Protein AF-A0A3N0BQE2-F1 (afdb_monomer_lite)

Organism: NCBI:txid1268550

Foldseek 3Di:
DVVVVVVVVVVVVVVVVVVCVVVPPDPDPDDDQDWDFLDPDPDDDADFDQFPNWTWAQKAKLNDDRATETEDPPDAFAEFLDQVVCVVNVDPDWDWDWDDDPVDPTFIWTWFQQIWIDGPRIITGRTTYTYTPHNPPCVCVVRVHDHTYYHDDDDDDDDD

Sequence (160 aa):
MLTKYKFAMRSMFRKVIFCVCIFLPFNTKIHAQDFQFLDNQKRQSLSFKLIKNLIIIPVYVNGKGPFDFVLDTGVGPMIITEPSIIDSLNFTNMRKIKVSGLGVEPVEAFISQNITAKINRAEMKHIPTAILREDLFNLSGHLGTKFMASSDTAFLAALL

InterPro domains:
  IPR021109 Aspartic peptidase domain superfamily [G3DSA:2.40.70.10] (47-157)

pLDDT: mean 74.53, std 15.92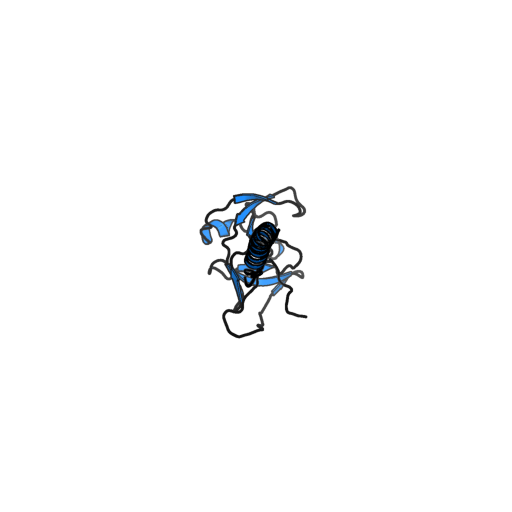, range [23.34, 91.81]

Secondary structure (DSSP, 8-state):
-HHHHHHHHHHHHHHHHHHHHHHS------PPP--EESSS-S------EEETTEEEEEEEETTEEEEEEE--SS-SSEEE--TTHHHHHT--SPEEEEE--SSSSPEEEEEES--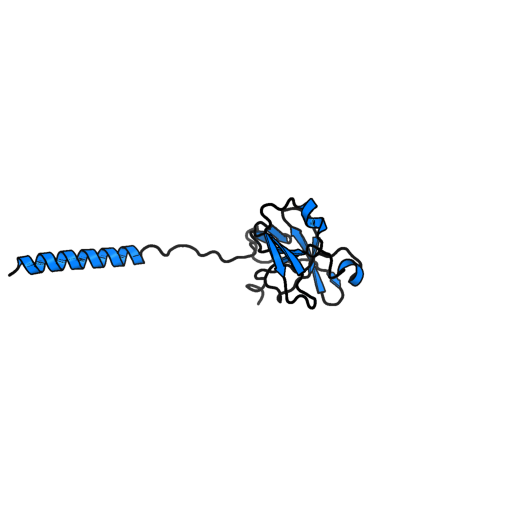-EEETTEEE-S--EEEESS--S-HHHHHTS--B----S---SS--

Radius of gyration: 24.64 Å; chains: 1; bounding box: 38×53×80 Å

Structure (mmCIF, N/CA/C/O backbone):
data_AF-A0A3N0BQE2-F1
#
_entry.id   AF-A0A3N0BQE2-F1
#
loop_
_atom_site.group_PDB
_atom_site.id
_atom_site.type_symbol
_atom_site.label_atom_id
_atom_site.label_alt_id
_atom_site.label_comp_id
_atom_site.label_asym_id
_atom_site.label_entity_id
_atom_site.label_seq_id
_atom_site.pdbx_PDB_ins_code
_atom_site.Cartn_x
_atom_site.Cartn_y
_atom_site.Cartn_z
_atom_site.occupancy
_atom_site.B_iso_or_equiv
_atom_site.auth_seq_id
_atom_site.auth_comp_id
_atom_site.auth_asym_id
_atom_site.auth_atom_id
_atom_site.pdbx_PDB_model_num
ATOM 1 N N . MET A 1 1 ? 15.641 33.870 61.677 1.00 57.75 1 MET A N 1
ATOM 2 C CA . MET A 1 1 ? 15.872 32.522 61.094 1.00 57.75 1 MET A CA 1
ATOM 3 C C . MET A 1 1 ? 14.694 31.971 60.278 1.00 57.75 1 MET A C 1
ATOM 5 O O . MET A 1 1 ? 14.943 31.342 59.260 1.00 57.75 1 MET A O 1
ATOM 9 N N . LEU A 1 2 ? 13.431 32.232 60.643 1.00 57.06 2 LEU A N 1
ATOM 10 C CA . LEU A 1 2 ? 12.240 31.631 60.002 1.00 57.06 2 LEU A CA 1
ATOM 11 C C . LEU A 1 2 ? 11.906 32.135 58.577 1.00 57.06 2 LEU A C 1
ATOM 13 O O . LEU A 1 2 ? 11.267 31.429 57.798 1.00 57.06 2 LEU A O 1
ATOM 17 N N . THR A 1 3 ? 12.342 33.339 58.198 1.00 63.94 3 THR A N 1
ATOM 18 C CA . THR A 1 3 ? 12.041 33.952 56.887 1.00 63.94 3 THR A CA 1
ATOM 19 C C . THR A 1 3 ? 12.786 33.299 55.721 1.00 63.94 3 THR A C 1
ATOM 21 O O . THR A 1 3 ? 12.211 33.140 54.645 1.00 63.94 3 THR A O 1
ATOM 24 N N . LYS A 1 4 ? 14.024 32.833 55.941 1.00 60.97 4 LYS A N 1
ATOM 25 C CA . LYS A 1 4 ? 14.797 32.084 54.932 1.00 60.97 4 LYS A CA 1
ATOM 26 C C . LYS A 1 4 ? 14.127 30.749 54.578 1.00 60.97 4 LYS A C 1
ATOM 28 O O . LYS A 1 4 ? 14.076 30.381 53.408 1.00 60.97 4 LYS A O 1
ATOM 33 N N . TYR A 1 5 ? 13.545 30.072 55.571 1.00 64.19 5 TYR A N 1
ATOM 34 C CA . TYR A 1 5 ? 12.865 28.787 55.382 1.00 64.19 5 TYR A CA 1
ATOM 35 C C . TYR A 1 5 ? 11.562 28.935 54.579 1.00 64.19 5 TYR A C 1
ATOM 37 O O . TYR A 1 5 ? 11.301 28.149 53.673 1.00 64.19 5 TYR A O 1
ATOM 45 N N . LYS A 1 6 ? 10.788 30.007 54.818 1.00 66.69 6 LYS A N 1
ATOM 46 C CA . LYS A 1 6 ? 9.581 30.322 54.026 1.00 66.69 6 LYS A CA 1
ATOM 47 C C . LYS A 1 6 ? 9.891 30.583 52.544 1.00 66.69 6 LYS A C 1
ATOM 49 O O . LYS A 1 6 ? 9.133 30.146 51.680 1.00 66.69 6 LYS A O 1
ATOM 54 N N . PHE A 1 7 ? 11.000 31.261 52.237 1.00 70.38 7 PHE A N 1
ATOM 55 C CA . PHE A 1 7 ? 11.416 31.517 50.852 1.00 70.38 7 PHE A CA 1
ATOM 56 C C . PHE A 1 7 ? 11.882 30.238 50.139 1.00 70.38 7 PHE A C 1
ATOM 58 O O . PHE A 1 7 ? 11.455 29.967 49.014 1.00 70.38 7 PHE A O 1
ATOM 65 N N . ALA A 1 8 ? 12.692 29.414 50.814 1.00 71.50 8 ALA A N 1
ATOM 66 C CA . ALA A 1 8 ? 13.130 28.118 50.296 1.00 71.50 8 ALA A CA 1
ATOM 67 C C . ALA A 1 8 ? 11.940 27.179 50.029 1.00 71.50 8 ALA A C 1
ATOM 69 O O . ALA A 1 8 ? 11.845 26.601 48.947 1.00 71.50 8 ALA A O 1
ATOM 70 N N . MET A 1 9 ? 10.978 27.118 50.956 1.00 72.50 9 MET A N 1
ATOM 71 C CA . MET A 1 9 ? 9.749 26.331 50.805 1.00 72.50 9 MET A CA 1
ATOM 72 C C . MET A 1 9 ? 8.903 26.783 49.609 1.00 72.50 9 MET A C 1
ATOM 74 O O . MET A 1 9 ? 8.434 25.945 48.843 1.00 72.50 9 MET A O 1
ATOM 78 N N . ARG A 1 10 ? 8.757 28.097 49.381 1.00 76.38 10 ARG A N 1
ATOM 79 C CA . ARG A 1 10 ? 8.005 28.635 48.231 1.00 76.38 10 ARG A CA 1
ATOM 80 C C . ARG A 1 10 ? 8.682 28.315 46.893 1.00 76.38 10 ARG A C 1
ATOM 82 O O . ARG A 1 10 ? 7.997 28.003 45.923 1.00 76.38 10 ARG A O 1
ATOM 89 N N . SER A 1 11 ? 10.015 28.355 46.848 1.00 73.38 11 SER A N 1
ATOM 90 C CA . SER A 1 11 ? 10.804 27.949 45.675 1.00 73.38 11 SER A CA 1
ATOM 91 C C . SER A 1 11 ? 10.676 26.448 45.395 1.00 73.38 11 SER A C 1
ATOM 93 O O . SER A 1 11 ? 10.484 26.046 44.247 1.00 73.38 11 SER A O 1
ATOM 95 N N . MET A 1 12 ? 10.694 25.621 46.445 1.00 79.25 12 MET A N 1
ATOM 96 C CA . MET A 1 12 ? 10.521 24.172 46.337 1.00 79.25 12 MET A CA 1
ATOM 97 C C . MET A 1 12 ? 9.125 23.806 45.818 1.00 79.25 12 MET A C 1
ATOM 99 O O . MET A 1 12 ? 9.010 23.044 44.863 1.00 79.25 12 MET A O 1
ATOM 103 N N . PHE A 1 13 ? 8.073 24.428 46.357 1.00 83.81 13 PHE A N 1
ATOM 104 C CA . PHE A 1 13 ? 6.694 24.218 45.901 1.00 83.81 13 PHE A CA 1
ATOM 105 C C . PHE A 1 13 ? 6.507 24.587 44.424 1.00 83.81 13 PHE A C 1
ATOM 107 O O . PHE A 1 13 ? 5.854 23.865 43.676 1.00 83.81 13 PHE A O 1
ATOM 114 N N . ARG A 1 14 ? 7.136 25.681 43.973 1.00 81.38 14 ARG A N 1
ATOM 115 C CA . ARG A 1 14 ? 7.070 26.126 42.572 1.00 81.38 14 ARG A CA 1
ATOM 116 C C . ARG A 1 14 ? 7.732 25.131 41.614 1.00 81.38 14 ARG A C 1
ATOM 118 O O . ARG A 1 14 ? 7.233 24.937 40.511 1.00 81.38 14 ARG A O 1
ATOM 125 N N . LYS A 1 15 ? 8.823 24.482 42.040 1.00 82.88 15 LYS A N 1
ATOM 126 C CA . LYS A 1 15 ? 9.484 23.409 41.277 1.00 82.88 15 LYS A CA 1
ATOM 127 C C . LYS A 1 15 ? 8.634 22.140 41.229 1.00 82.88 15 LYS A C 1
ATOM 129 O O . LYS A 1 15 ? 8.524 21.542 40.168 1.00 82.88 15 LYS A O 1
ATOM 134 N N . VAL A 1 16 ? 7.994 21.767 42.340 1.00 85.94 16 VAL A N 1
ATOM 135 C CA . VAL A 1 16 ? 7.085 20.608 42.388 1.00 85.94 16 VAL A CA 1
ATOM 136 C C . VAL A 1 16 ? 5.884 20.821 41.468 1.00 85.94 16 VAL A C 1
ATOM 138 O O . VAL A 1 16 ? 5.581 19.942 40.671 1.00 85.94 16 VAL A O 1
ATOM 141 N N . ILE A 1 17 ? 5.257 22.003 41.501 1.00 86.38 17 ILE A N 1
ATOM 142 C CA . ILE A 1 17 ? 4.157 22.356 40.588 1.00 86.38 17 ILE A CA 1
ATOM 143 C C . ILE A 1 17 ? 4.618 22.281 39.129 1.00 86.38 17 ILE A C 1
ATOM 145 O O . ILE A 1 17 ? 3.923 21.703 38.302 1.00 86.38 17 ILE A O 1
ATOM 149 N N . PHE A 1 18 ? 5.806 22.803 38.815 1.00 84.50 18 PHE A N 1
ATOM 150 C CA . PHE A 1 18 ? 6.360 22.734 37.463 1.00 84.50 18 PHE A CA 1
ATOM 151 C C . PHE A 1 18 ? 6.592 21.287 36.993 1.00 84.50 18 PHE A C 1
ATOM 153 O O . PHE A 1 18 ? 6.210 20.948 35.876 1.00 84.50 18 PHE A O 1
ATOM 160 N N . CYS A 1 19 ? 7.133 20.413 37.852 1.00 81.94 19 CYS A N 1
ATOM 161 C CA . CYS A 1 19 ? 7.271 18.986 37.551 1.00 81.94 19 CYS A CA 1
ATOM 162 C C . CYS A 1 19 ? 5.905 18.324 37.327 1.00 81.94 19 CYS A C 1
ATOM 164 O O . CYS A 1 19 ? 5.712 17.642 36.327 1.00 81.94 19 CYS A O 1
ATOM 166 N N . VAL A 1 20 ? 4.935 18.562 38.212 1.00 82.25 20 VAL A N 1
ATOM 167 C CA . VAL A 1 20 ? 3.587 17.982 38.106 1.00 82.25 20 VAL A CA 1
ATOM 168 C C . VAL A 1 20 ? 2.880 18.447 36.826 1.00 82.25 20 VAL A C 1
ATOM 170 O O . VAL A 1 20 ? 2.300 17.623 36.129 1.00 82.25 20 VAL A O 1
ATOM 173 N N . CYS A 1 21 ? 2.997 19.723 36.445 1.00 79.88 21 CYS A N 1
ATOM 174 C CA . CYS A 1 21 ? 2.444 20.246 35.192 1.00 79.88 21 CYS A CA 1
ATOM 175 C C . CYS A 1 21 ? 3.105 19.652 33.935 1.00 79.88 21 CYS A C 1
ATOM 177 O O . CYS A 1 21 ? 2.416 19.465 32.937 1.00 79.88 21 CYS A O 1
ATOM 179 N N . ILE A 1 22 ? 4.402 19.328 33.978 1.00 78.12 22 ILE A N 1
ATOM 180 C CA . ILE A 1 22 ? 5.108 18.650 32.875 1.00 78.12 22 ILE A CA 1
ATOM 181 C C . ILE A 1 22 ? 4.678 17.185 32.738 1.00 78.12 22 ILE A C 1
ATOM 183 O O . ILE A 1 22 ? 4.599 16.679 31.623 1.00 78.12 22 ILE A O 1
ATOM 187 N N . PHE A 1 23 ? 4.367 16.510 33.848 1.00 64.06 23 PHE A N 1
ATOM 188 C CA . PHE A 1 23 ? 3.911 15.116 33.839 1.00 64.06 23 PHE A CA 1
ATOM 189 C C . PHE A 1 23 ? 2.394 14.953 33.612 1.00 64.06 23 PHE A C 1
ATOM 191 O O . PHE A 1 23 ? 1.929 13.829 33.434 1.00 64.06 23 PHE A O 1
ATOM 198 N N . LEU A 1 24 ? 1.616 16.044 33.592 1.00 68.06 24 LEU A N 1
ATOM 199 C CA . LEU A 1 24 ? 0.151 16.014 33.478 1.00 68.06 24 LEU A CA 1
ATOM 200 C C . LEU A 1 24 ? -0.465 15.924 32.060 1.00 68.06 24 LEU A C 1
ATOM 202 O O . LEU A 1 24 ? -1.669 15.662 32.011 1.00 68.06 24 LEU A O 1
ATOM 206 N N . PRO A 1 25 ? 0.238 16.047 30.911 1.00 63.53 25 PRO A N 1
ATOM 207 C CA . PRO A 1 25 ? -0.410 15.845 29.617 1.00 63.53 25 PRO A CA 1
ATOM 208 C C . PRO A 1 25 ? 0.167 14.640 28.855 1.00 63.53 25 PRO A C 1
ATOM 210 O O . PRO A 1 25 ? 0.985 14.810 27.960 1.00 63.53 25 PRO A O 1
ATOM 213 N N . PHE A 1 26 ? -0.301 13.420 29.152 1.00 60.56 26 PHE A N 1
ATOM 214 C CA . PHE A 1 26 ? -0.033 12.231 28.314 1.00 60.56 26 PHE A CA 1
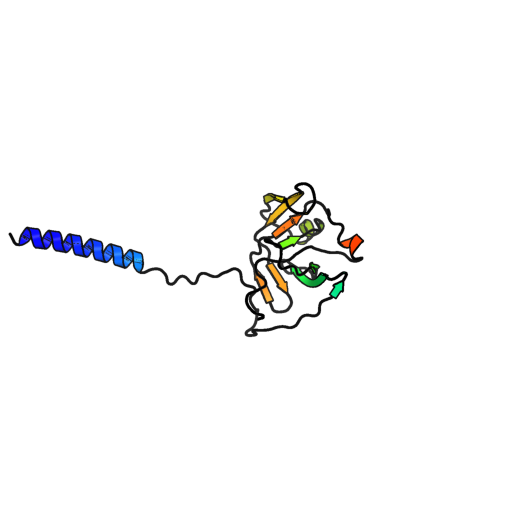ATOM 215 C C . PHE A 1 26 ? -1.254 11.307 28.155 1.00 60.56 26 PHE A C 1
ATOM 217 O O . PHE A 1 26 ? -1.135 10.088 28.155 1.00 60.56 26 PHE A O 1
ATOM 224 N N . ASN A 1 27 ? -2.450 11.878 27.976 1.00 60.94 27 ASN A N 1
ATOM 225 C CA . ASN A 1 27 ? -3.618 11.129 27.484 1.00 60.94 27 ASN A CA 1
ATOM 226 C C . ASN A 1 27 ? -3.827 11.328 25.972 1.00 60.94 27 ASN A C 1
ATOM 228 O O . ASN A 1 27 ? -4.958 11.412 25.494 1.00 60.94 27 ASN A O 1
ATOM 232 N N . THR A 1 28 ? -2.746 11.439 25.197 1.00 63.62 28 THR A N 1
ATOM 233 C CA . THR A 1 28 ? -2.850 11.399 23.737 1.00 63.62 28 THR A CA 1
ATOM 234 C C . THR A 1 28 ? -2.964 9.940 23.307 1.00 63.62 28 THR A C 1
ATOM 236 O O . THR A 1 28 ? -2.059 9.135 23.513 1.00 63.62 28 THR A O 1
ATOM 239 N N . LYS A 1 29 ? -4.108 9.569 22.724 1.00 65.12 29 LYS A N 1
ATOM 240 C CA . LYS A 1 29 ? -4.239 8.280 22.040 1.00 65.12 29 LYS A CA 1
ATOM 241 C C . LYS A 1 29 ? -3.305 8.310 20.832 1.00 65.12 29 LYS A C 1
ATOM 243 O O . LYS A 1 29 ? -3.573 9.012 19.860 1.00 65.12 29 LYS A O 1
ATOM 248 N N . ILE A 1 30 ? -2.182 7.604 20.923 1.00 60.66 30 ILE A N 1
ATOM 249 C CA . ILE A 1 30 ? -1.278 7.398 19.793 1.00 60.66 30 ILE A CA 1
ATOM 250 C C . ILE A 1 30 ? -1.972 6.397 18.869 1.00 60.66 30 ILE A C 1
ATOM 252 O O . ILE A 1 30 ? -2.158 5.238 19.232 1.00 60.66 30 ILE A O 1
ATOM 256 N N . HIS A 1 31 ? -2.413 6.861 17.703 1.00 60.75 31 HIS A N 1
ATOM 257 C CA . HIS A 1 31 ? -2.943 5.993 16.658 1.00 60.75 31 HIS A CA 1
ATOM 258 C C . HIS A 1 31 ? -1.773 5.443 15.835 1.00 60.75 31 HIS A C 1
ATOM 260 O O . HIS A 1 31 ? -1.004 6.217 15.266 1.00 60.75 31 HIS A O 1
ATOM 266 N N . ALA A 1 32 ? -1.628 4.119 15.790 1.00 61.59 32 ALA A N 1
ATOM 267 C CA . ALA A 1 32 ? -0.788 3.457 14.796 1.00 61.59 32 ALA A CA 1
ATOM 268 C C . ALA A 1 32 ? -1.490 3.472 13.425 1.00 61.59 32 ALA A C 1
ATOM 270 O O . ALA A 1 32 ? -2.704 3.682 13.350 1.00 61.59 32 ALA A O 1
ATOM 271 N N . GLN A 1 33 ? -0.731 3.265 12.346 1.00 59.81 33 GLN A N 1
ATOM 272 C CA . GLN A 1 33 ? -1.318 2.961 11.040 1.00 59.81 33 GLN A CA 1
ATOM 273 C C . GLN A 1 33 ? -2.053 1.629 11.165 1.00 59.81 33 GLN A C 1
ATOM 275 O O . GLN A 1 33 ? -1.436 0.621 11.497 1.00 59.81 33 GLN A O 1
ATOM 280 N N . ASP A 1 34 ? -3.367 1.661 10.976 1.00 67.44 34 ASP A N 1
ATOM 281 C CA . ASP A 1 34 ? -4.220 0.493 11.143 1.00 67.44 34 ASP A CA 1
ATOM 282 C C . ASP A 1 34 ? -5.287 0.480 10.049 1.00 67.44 34 ASP A C 1
ATOM 284 O O . ASP A 1 34 ? -5.827 1.526 9.664 1.00 67.44 34 ASP A O 1
ATOM 288 N N . PHE A 1 35 ? -5.578 -0.714 9.547 1.00 73.25 35 PHE A N 1
ATOM 289 C CA . PHE A 1 35 ? -6.664 -0.943 8.610 1.00 73.25 35 PHE A CA 1
ATOM 290 C C . PHE A 1 35 ? -7.962 -1.010 9.407 1.00 73.25 35 PHE A C 1
ATOM 292 O O . PHE A 1 35 ? -8.215 -1.949 10.160 1.00 73.25 35 PHE A O 1
ATOM 299 N N . GLN A 1 36 ? -8.811 -0.005 9.240 1.00 83.12 36 GLN A N 1
ATOM 300 C CA . GLN A 1 36 ? -10.035 0.104 10.018 1.00 83.12 36 GLN A CA 1
ATOM 301 C C . GLN A 1 36 ? -11.206 -0.487 9.247 1.00 83.12 36 GLN A C 1
ATOM 303 O O . GLN A 1 36 ? -11.400 -0.207 8.061 1.00 83.12 36 GLN A O 1
ATOM 308 N N . PHE A 1 37 ? -12.022 -1.285 9.935 1.00 88.69 37 PHE A N 1
ATOM 309 C CA . PHE A 1 37 ? -13.345 -1.627 9.436 1.00 88.69 37 PHE A CA 1
ATOM 310 C C . PHE A 1 37 ? -14.219 -0.370 9.438 1.00 88.69 37 PHE A C 1
ATOM 312 O O . PHE A 1 37 ? -14.265 0.376 10.413 1.00 88.6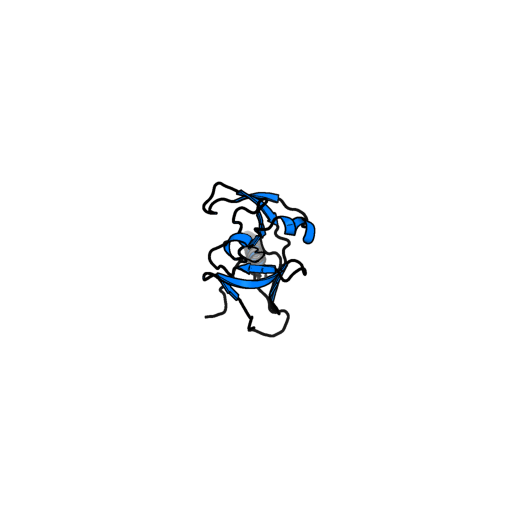9 37 PHE A O 1
ATOM 319 N N . LEU A 1 38 ? -14.900 -0.129 8.320 1.00 83.88 38 LEU A N 1
ATOM 320 C CA . LEU A 1 38 ? -15.817 0.999 8.137 1.00 83.88 38 LEU A CA 1
ATOM 321 C C . LEU A 1 38 ? -17.137 0.808 8.905 1.00 83.88 38 LEU A C 1
ATOM 323 O O . LEU A 1 38 ? -17.954 1.724 8.979 1.00 83.88 38 LEU A O 1
ATOM 327 N N . ASP A 1 39 ? -17.357 -0.387 9.445 1.00 84.94 39 ASP A N 1
ATOM 328 C CA . ASP A 1 39 ? -18.502 -0.787 10.248 1.00 84.94 39 ASP A CA 1
ATOM 329 C C . ASP A 1 39 ? -18.044 -1.369 11.601 1.00 84.94 39 ASP A C 1
ATOM 331 O O . ASP A 1 39 ? -16.857 -1.508 11.881 1.00 84.94 39 ASP A O 1
ATOM 335 N N . ASN A 1 40 ? -18.995 -1.738 12.465 1.00 84.62 40 ASN A N 1
ATOM 336 C CA . ASN A 1 40 ? -18.695 -2.358 13.764 1.00 84.62 40 ASN A CA 1
ATOM 337 C C . ASN A 1 40 ? -18.232 -3.827 13.652 1.00 84.62 40 ASN A C 1
ATOM 339 O O . ASN A 1 40 ? -18.229 -4.552 14.652 1.00 84.62 40 ASN A O 1
ATOM 343 N N . GLN A 1 41 ? -17.884 -4.301 12.452 1.00 83.81 41 GLN A N 1
ATOM 344 C CA . GLN A 1 41 ? -17.374 -5.653 12.280 1.00 83.81 41 GLN A CA 1
ATOM 345 C C . GLN A 1 41 ? -15.913 -5.731 12.704 1.00 83.81 41 GLN A C 1
ATOM 347 O O . GLN A 1 41 ? -15.148 -4.777 12.624 1.00 83.81 41 GLN A O 1
ATOM 352 N N . LYS A 1 42 ? -15.519 -6.920 13.156 1.00 84.38 42 LYS A N 1
ATOM 353 C CA . LYS A 1 42 ? -14.129 -7.224 13.528 1.00 84.38 42 LYS A CA 1
ATOM 354 C C . LYS A 1 42 ? -13.447 -8.166 12.543 1.00 84.38 42 LYS A C 1
ATOM 356 O O . LYS A 1 42 ? -12.281 -8.497 12.722 1.00 84.38 42 LYS A O 1
ATOM 361 N N . ARG A 1 43 ? -14.197 -8.687 11.566 1.00 86.75 43 ARG A N 1
ATOM 362 C CA . ARG A 1 43 ? -13.749 -9.710 10.616 1.00 86.75 43 ARG A CA 1
ATOM 363 C C . ARG A 1 43 ? -14.443 -9.529 9.270 1.00 86.75 43 ARG A C 1
ATOM 365 O O . ARG A 1 43 ? -15.606 -9.125 9.193 1.00 86.75 43 ARG A O 1
ATOM 372 N N . GLN A 1 44 ? -13.740 -9.893 8.206 1.00 88.69 44 GLN A N 1
ATOM 373 C CA . GLN A 1 44 ? -14.306 -10.028 6.870 1.00 88.69 44 GLN A CA 1
ATOM 374 C C . GLN A 1 44 ? -13.660 -11.199 6.134 1.00 88.69 44 GLN A C 1
ATOM 376 O O . GLN A 1 44 ? -12.553 -11.614 6.466 1.00 88.69 44 GLN A O 1
ATOM 381 N N . SER A 1 45 ? -14.354 -11.696 5.116 1.00 90.62 45 SER A N 1
ATOM 382 C CA . SER A 1 45 ? -13.827 -12.672 4.166 1.00 90.62 45 SER A CA 1
ATOM 383 C C . SER A 1 45 ? -13.735 -12.019 2.793 1.00 90.62 45 SER A C 1
ATOM 385 O O . SER A 1 45 ? -14.568 -11.179 2.442 1.00 90.62 45 SER A O 1
ATOM 387 N N . LEU A 1 46 ? -12.716 -12.398 2.027 1.00 88.69 46 LEU A N 1
ATOM 388 C CA . LEU A 1 46 ? -12.448 -11.869 0.698 1.00 88.69 46 LEU A CA 1
ATOM 389 C C . LEU A 1 46 ? -12.075 -13.017 -0.238 1.00 88.69 46 LEU A C 1
ATOM 391 O O . LEU A 1 46 ? -11.270 -13.876 0.115 1.00 88.69 46 LEU A O 1
ATOM 395 N N . SER A 1 47 ? -12.651 -13.009 -1.436 1.00 91.81 47 SER A N 1
ATOM 396 C CA . SER A 1 47 ? -12.216 -13.881 -2.523 1.00 91.81 47 SER A CA 1
ATOM 397 C C . SER A 1 47 ? -10.895 -13.377 -3.097 1.00 91.81 47 SER A C 1
ATOM 399 O O . SER A 1 47 ? -10.763 -12.193 -3.405 1.00 91.81 47 SER A O 1
ATOM 401 N N . PHE A 1 48 ? -9.942 -14.284 -3.278 1.00 90.75 48 PHE A N 1
ATOM 402 C CA . PHE A 1 48 ? -8.636 -13.996 -3.862 1.00 90.75 48 PHE A CA 1
ATOM 403 C C . PHE A 1 48 ? -8.351 -14.952 -5.020 1.00 90.75 48 PHE A C 1
ATOM 405 O O . PHE A 1 48 ? -8.928 -16.040 -5.100 1.00 90.75 48 PHE A O 1
ATOM 412 N N . LYS A 1 49 ? -7.449 -14.551 -5.915 1.00 89.06 49 LYS A N 1
ATOM 413 C CA . LYS A 1 49 ? -6.882 -15.445 -6.930 1.00 89.06 49 LYS A CA 1
ATOM 414 C C . LYS A 1 49 ? -5.532 -15.945 -6.430 1.00 89.06 49 LYS A C 1
ATOM 416 O O . LYS A 1 49 ? -4.757 -15.165 -5.886 1.00 89.06 49 LYS A O 1
ATOM 421 N N . LEU A 1 50 ? -5.246 -17.226 -6.636 1.00 89.62 50 LEU A N 1
ATOM 422 C CA . LEU A 1 50 ? -3.923 -17.797 -6.396 1.00 89.62 50 LEU A CA 1
ATOM 423 C C . LEU A 1 50 ? -3.257 -18.059 -7.745 1.00 89.62 50 LEU A C 1
ATOM 425 O O . LEU A 1 50 ? -3.669 -18.963 -8.470 1.00 89.62 50 LEU A O 1
ATOM 429 N N . ILE A 1 51 ? -2.246 -17.267 -8.094 1.00 83.56 51 ILE A N 1
ATOM 430 C CA . ILE A 1 51 ? -1.511 -17.406 -9.359 1.00 83.56 51 ILE A CA 1
ATOM 431 C C . ILE A 1 51 ? -0.028 -17.480 -9.030 1.00 83.56 51 ILE A C 1
ATOM 433 O O . ILE A 1 51 ? 0.508 -16.564 -8.417 1.00 83.56 51 ILE A O 1
ATOM 437 N N . LYS A 1 52 ? 0.639 -18.574 -9.420 1.00 82.81 52 LYS A N 1
ATOM 438 C CA . LYS A 1 52 ? 2.072 -18.803 -9.147 1.00 82.81 52 LYS A CA 1
ATOM 439 C C . LYS A 1 52 ? 2.450 -18.527 -7.680 1.00 82.81 52 LYS A C 1
ATOM 441 O O . LYS A 1 52 ? 3.422 -17.834 -7.405 1.00 82.81 52 LYS A O 1
ATOM 446 N N . ASN A 1 53 ? 1.642 -19.040 -6.750 1.00 84.00 53 ASN A N 1
ATOM 447 C CA . ASN A 1 53 ? 1.820 -18.892 -5.299 1.00 84.00 53 ASN A CA 1
ATOM 448 C C . ASN A 1 53 ? 1.655 -17.460 -4.758 1.00 84.00 53 ASN A C 1
ATOM 450 O O . ASN A 1 53 ? 1.851 -17.242 -3.566 1.00 84.00 53 ASN A O 1
ATOM 454 N N . LEU A 1 54 ? 1.236 -16.507 -5.591 1.00 81.75 54 LEU A N 1
ATOM 455 C CA . LEU A 1 54 ? 0.883 -15.158 -5.170 1.00 81.75 54 LEU A CA 1
ATOM 456 C C . LEU A 1 54 ? -0.609 -15.089 -4.854 1.00 81.75 54 LEU A C 1
ATOM 458 O O . LEU A 1 54 ? -1.449 -15.481 -5.672 1.00 81.75 54 LEU A O 1
ATOM 462 N N . ILE A 1 55 ? -0.929 -14.574 -3.669 1.00 87.25 55 ILE A N 1
ATOM 463 C CA . ILE A 1 55 ? -2.298 -14.238 -3.281 1.00 87.25 55 ILE A CA 1
ATOM 464 C C . ILE A 1 55 ? -2.615 -12.873 -3.879 1.00 87.25 55 ILE A C 1
ATOM 466 O O . ILE A 1 55 ? -1.980 -11.878 -3.538 1.00 87.25 55 ILE A O 1
ATOM 470 N N . ILE A 1 56 ? -3.595 -12.835 -4.775 1.00 85.75 56 ILE A N 1
ATOM 471 C CA . ILE A 1 56 ? -4.002 -11.621 -5.475 1.00 85.75 56 ILE A CA 1
ATOM 472 C C . ILE A 1 56 ? -5.377 -11.198 -4.985 1.00 85.75 56 ILE A C 1
ATOM 474 O O . ILE A 1 56 ? -6.342 -11.969 -5.061 1.00 85.75 56 ILE A O 1
ATOM 478 N N . ILE A 1 57 ? -5.458 -9.960 -4.511 1.00 90.44 57 ILE A N 1
ATOM 479 C CA . ILE A 1 57 ? -6.664 -9.367 -3.945 1.00 90.44 57 ILE A CA 1
ATOM 480 C C . ILE A 1 57 ? -7.060 -8.087 -4.694 1.00 90.44 57 ILE A C 1
ATOM 482 O O . ILE A 1 57 ? -6.188 -7.335 -5.133 1.00 90.44 57 ILE A O 1
ATOM 486 N N . PRO A 1 58 ? -8.370 -7.809 -4.832 1.00 90.81 58 PRO A N 1
ATOM 487 C CA . PRO A 1 58 ? -8.845 -6.553 -5.392 1.00 90.81 58 PRO A CA 1
ATOM 488 C C . PRO A 1 58 ? -8.724 -5.422 -4.365 1.00 90.81 58 PRO A C 1
ATOM 490 O O . PRO A 1 58 ? -9.270 -5.508 -3.261 1.00 90.81 58 PRO A O 1
ATOM 493 N N . VAL A 1 59 ? -8.061 -4.332 -4.749 1.00 90.12 59 VAL A N 1
ATOM 494 C CA . VAL A 1 59 ? -7.873 -3.147 -3.902 1.00 90.12 59 VAL A CA 1
ATOM 495 C C . VAL A 1 59 ? -8.338 -1.901 -4.642 1.00 90.12 59 VAL A C 1
ATOM 497 O O . VAL A 1 59 ? -7.994 -1.678 -5.802 1.00 90.12 59 VAL A O 1
ATOM 500 N N . TYR A 1 60 ? -9.109 -1.056 -3.965 1.00 90.56 60 TYR A N 1
ATOM 501 C CA . TYR A 1 60 ? -9.404 0.290 -4.440 1.00 90.56 60 TYR A CA 1
ATOM 502 C C . TYR A 1 60 ? -8.356 1.252 -3.901 1.00 90.56 60 TYR A C 1
ATOM 504 O O . TYR A 1 60 ? -8.140 1.304 -2.694 1.00 90.56 60 TYR A O 1
ATOM 512 N N . VAL A 1 61 ? -7.749 2.044 -4.777 1.00 88.62 61 VAL A N 1
ATOM 513 C CA . VAL A 1 61 ? -6.758 3.062 -4.416 1.00 88.62 61 VAL A CA 1
ATOM 514 C C . VAL A 1 61 ? -7.381 4.426 -4.668 1.00 88.62 61 VAL A C 1
ATOM 516 O O . VAL A 1 61 ? -7.887 4.677 -5.759 1.00 88.62 61 VAL A O 1
ATOM 519 N N . ASN A 1 62 ? -7.413 5.296 -3.659 1.00 88.94 62 ASN A N 1
ATOM 520 C CA . ASN A 1 62 ? -8.040 6.623 -3.720 1.00 88.94 62 ASN A CA 1
ATOM 521 C C . ASN A 1 62 ? -9.459 6.601 -4.333 1.00 88.94 62 ASN A C 1
ATOM 523 O O . ASN A 1 62 ? -9.841 7.485 -5.097 1.00 88.94 62 ASN A O 1
ATOM 527 N N . GLY A 1 63 ? -10.234 5.553 -4.031 1.00 89.75 63 GLY A N 1
ATOM 528 C CA . GLY A 1 63 ? -11.599 5.364 -4.532 1.00 89.75 63 GLY A CA 1
ATOM 529 C C . GLY A 1 63 ? -11.721 4.856 -5.976 1.00 89.75 63 GLY A C 1
ATOM 530 O O . GLY A 1 63 ? -12.841 4.627 -6.427 1.00 89.75 63 GLY A O 1
ATOM 531 N N . LYS A 1 64 ? -10.616 4.636 -6.699 1.00 88.88 64 LYS A N 1
ATOM 532 C CA . LYS A 1 64 ? -10.610 4.037 -8.045 1.00 88.88 64 LYS A CA 1
ATOM 533 C C . LYS A 1 64 ? -10.178 2.573 -7.992 1.00 88.88 64 LYS A C 1
ATOM 535 O O . LYS A 1 64 ? -9.451 2.175 -7.086 1.00 88.88 64 LYS A O 1
ATOM 540 N N . GLY A 1 65 ? -10.619 1.781 -8.966 1.00 86.81 65 GLY A N 1
ATOM 541 C CA . GLY A 1 65 ? -10.325 0.349 -9.045 1.00 86.81 65 GLY A CA 1
ATOM 542 C C . GLY A 1 65 ? -11.583 -0.502 -9.284 1.00 86.81 65 GLY A C 1
ATOM 543 O O . GLY A 1 65 ? -12.581 0.034 -9.778 1.00 86.81 65 GLY A O 1
ATOM 544 N N . PRO A 1 66 ? -11.555 -1.803 -8.932 1.00 88.69 66 PRO A N 1
ATOM 545 C CA . PRO A 1 66 ? -10.477 -2.474 -8.200 1.00 88.69 66 PRO A CA 1
ATOM 546 C C . PRO A 1 66 ? -9.240 -2.710 -9.075 1.00 88.69 66 PRO A C 1
ATOM 548 O O . PRO A 1 66 ? -9.352 -2.953 -10.274 1.00 88.69 66 PRO A O 1
ATOM 551 N N . PHE A 1 67 ? -8.065 -2.650 -8.460 1.00 86.56 67 PHE A N 1
ATOM 552 C CA . PHE A 1 67 ? -6.791 -3.047 -9.051 1.00 86.56 67 PHE A CA 1
ATOM 553 C C . PHE A 1 67 ? -6.338 -4.377 -8.441 1.00 86.56 67 PHE A C 1
ATOM 555 O O . PHE A 1 67 ? -6.609 -4.637 -7.267 1.00 86.56 67 PHE A O 1
ATOM 562 N N . ASP A 1 68 ? -5.653 -5.206 -9.228 1.00 85.81 68 ASP A N 1
ATOM 563 C CA . ASP A 1 68 ? -5.101 -6.478 -8.758 1.00 85.81 68 ASP A CA 1
ATOM 564 C C . ASP A 1 68 ? -3.785 -6.217 -8.007 1.00 85.81 68 ASP A C 1
ATOM 566 O O . ASP A 1 68 ? -2.797 -5.787 -8.608 1.00 85.81 68 ASP A O 1
ATOM 570 N N . PHE A 1 69 ? -3.790 -6.485 -6.699 1.00 86.94 69 PHE A N 1
ATOM 571 C CA . PHE A 1 69 ? -2.634 -6.352 -5.813 1.00 86.94 69 PHE A CA 1
ATOM 572 C C . PHE A 1 69 ? -2.166 -7.708 -5.309 1.00 86.94 69 PHE A C 1
ATOM 574 O O . PHE A 1 69 ? -2.974 -8.551 -4.916 1.00 86.94 69 PHE A O 1
ATOM 581 N N . VAL A 1 70 ? -0.849 -7.885 -5.253 1.00 86.00 70 VAL A N 1
ATOM 582 C CA . VAL A 1 70 ? -0.227 -9.010 -4.551 1.00 86.00 70 VAL A CA 1
ATOM 583 C C . VAL A 1 70 ? -0.206 -8.715 -3.051 1.00 86.00 70 VAL A C 1
ATOM 585 O O . VAL A 1 70 ? 0.245 -7.647 -2.630 1.00 86.00 70 VAL A O 1
ATOM 588 N N . LEU A 1 71 ? -0.688 -9.663 -2.250 1.00 86.62 71 LEU A N 1
ATOM 589 C CA . LEU A 1 71 ? -0.584 -9.620 -0.795 1.00 86.62 71 LEU A CA 1
ATOM 590 C C . LEU A 1 71 ? 0.780 -10.177 -0.367 1.00 86.62 71 LEU A C 1
ATOM 592 O O . LEU A 1 71 ? 1.036 -11.369 -0.536 1.00 86.62 71 LEU A O 1
ATOM 596 N N . ASP A 1 72 ? 1.634 -9.313 0.177 1.00 77.56 72 ASP A N 1
ATOM 597 C CA . ASP A 1 72 ? 2.995 -9.641 0.610 1.00 77.56 72 ASP A CA 1
ATOM 598 C C . ASP A 1 72 ? 3.297 -8.975 1.960 1.00 77.56 72 ASP A C 1
ATOM 600 O O . ASP A 1 72 ? 3.109 -7.772 2.110 1.00 77.56 72 ASP A O 1
ATOM 604 N N . THR A 1 73 ? 3.770 -9.758 2.932 1.00 69.12 73 THR A N 1
ATOM 605 C CA . THR A 1 73 ? 4.136 -9.298 4.283 1.00 69.12 73 THR A CA 1
ATOM 606 C C . THR A 1 73 ? 5.610 -8.882 4.397 1.00 69.12 73 THR A C 1
ATOM 608 O O . THR A 1 73 ? 6.053 -8.482 5.471 1.00 69.12 73 THR A O 1
ATOM 611 N N . GLY A 1 74 ? 6.408 -9.046 3.334 1.00 65.25 74 GLY A N 1
ATOM 612 C CA . GLY A 1 74 ? 7.859 -8.818 3.322 1.00 65.25 74 GLY A CA 1
ATOM 613 C C . GLY A 1 74 ? 8.305 -7.420 2.881 1.00 65.25 74 GLY A C 1
ATOM 614 O O . GLY A 1 74 ? 9.509 -7.166 2.812 1.00 65.25 74 GLY A O 1
ATOM 615 N N . VAL A 1 75 ? 7.373 -6.515 2.575 1.00 63.81 75 VAL A N 1
ATOM 616 C CA . VAL A 1 75 ? 7.668 -5.169 2.059 1.00 63.81 75 VAL A CA 1
ATOM 617 C C . VAL A 1 75 ? 7.346 -4.075 3.076 1.00 63.81 75 VAL A C 1
ATOM 619 O O . VAL A 1 75 ? 6.435 -4.201 3.886 1.00 63.81 75 VAL A O 1
ATOM 622 N N . GLY A 1 76 ? 8.129 -2.993 3.047 1.00 69.25 76 GLY A N 1
ATOM 623 C CA . GLY A 1 76 ? 7.973 -1.864 3.969 1.00 69.25 76 GLY A CA 1
ATOM 624 C C . GLY A 1 76 ? 6.834 -0.913 3.580 1.00 69.25 76 GLY A C 1
ATOM 625 O O . GLY A 1 76 ? 5.931 -0.723 4.384 1.00 69.25 76 GLY A O 1
ATOM 626 N N . PRO A 1 77 ? 6.903 -0.248 2.408 1.00 76.94 77 PRO A N 1
ATOM 627 C CA . PRO A 1 77 ? 5.807 0.544 1.853 1.00 76.94 77 PRO A CA 1
ATOM 628 C C . PRO A 1 77 ? 5.007 -0.231 0.794 1.00 76.94 77 PRO A C 1
ATOM 630 O O . PRO A 1 77 ? 5.521 -1.152 0.157 1.00 76.94 77 PRO A O 1
ATOM 633 N N . MET A 1 78 ? 3.790 0.236 0.502 1.00 84.12 78 MET A N 1
ATOM 634 C CA . MET A 1 78 ? 3.061 -0.187 -0.697 1.00 84.12 78 MET A CA 1
ATOM 635 C C . MET A 1 78 ? 3.859 0.199 -1.956 1.00 84.12 78 MET A C 1
ATOM 637 O O . MET A 1 78 ? 4.399 1.301 -2.028 1.00 84.12 78 MET A O 1
ATOM 641 N N . ILE A 1 79 ? 3.924 -0.673 -2.961 1.00 85.44 79 ILE A N 1
ATOM 642 C CA . ILE A 1 79 ? 4.654 -0.470 -4.215 1.00 85.44 79 ILE A CA 1
ATOM 643 C C . ILE A 1 79 ? 3.684 -0.592 -5.381 1.00 85.44 79 ILE A C 1
ATOM 645 O O . ILE A 1 79 ? 3.168 -1.664 -5.648 1.00 85.44 79 ILE A O 1
ATOM 649 N N . ILE A 1 80 ? 3.496 0.472 -6.151 1.00 85.69 80 ILE A N 1
ATOM 650 C CA . ILE A 1 80 ? 2.741 0.412 -7.399 1.00 85.69 80 ILE A CA 1
ATOM 651 C C . ILE A 1 80 ? 3.722 0.328 -8.564 1.00 85.69 80 ILE A C 1
ATOM 653 O O . ILE A 1 80 ? 4.525 1.231 -8.782 1.00 85.69 80 ILE A O 1
ATOM 657 N N . THR A 1 81 ? 3.656 -0.765 -9.319 1.00 79.44 81 THR A N 1
ATOM 658 C CA . THR A 1 81 ? 4.569 -1.048 -10.441 1.00 79.44 81 THR A CA 1
ATOM 659 C C . THR A 1 81 ? 4.134 -0.467 -11.768 1.00 79.44 81 THR A C 1
ATOM 661 O O . THR A 1 81 ? 4.956 -0.361 -12.663 1.00 79.44 81 THR A O 1
ATOM 664 N N . GLU A 1 82 ? 2.858 -0.120 -11.905 1.00 78.62 82 GLU A N 1
ATOM 665 C CA . GLU A 1 82 ? 2.289 0.386 -13.147 1.00 78.62 82 GLU A CA 1
ATOM 666 C C . GLU A 1 82 ? 2.277 1.924 -13.129 1.00 78.62 82 GLU A C 1
ATOM 668 O O . GLU A 1 82 ? 1.425 2.514 -12.448 1.00 78.62 82 GLU A O 1
ATOM 673 N N . PRO A 1 83 ? 3.162 2.599 -13.886 1.00 75.75 83 PRO A N 1
ATOM 674 C CA . PRO A 1 83 ? 3.248 4.055 -13.878 1.00 75.75 83 PRO A CA 1
ATOM 675 C C . PRO A 1 83 ? 1.977 4.713 -14.424 1.00 75.75 83 PRO A C 1
ATOM 677 O O . PRO A 1 83 ? 1.650 5.827 -14.014 1.00 75.75 83 PRO A O 1
ATOM 680 N N . SER A 1 84 ? 1.202 4.017 -15.276 1.00 78.38 84 SER A N 1
ATOM 681 C CA . SER A 1 84 ? -0.054 4.545 -15.834 1.00 78.38 84 SER A CA 1
ATOM 682 C C . SER A 1 84 ? -1.080 4.922 -14.759 1.00 78.38 84 SER A C 1
ATOM 684 O O . SER A 1 84 ? -2.059 5.612 -15.037 1.00 78.38 84 SER A O 1
ATOM 686 N N . ILE A 1 85 ? -0.913 4.438 -13.521 1.00 77.88 85 ILE A N 1
ATOM 687 C CA . ILE A 1 85 ? -1.798 4.814 -12.419 1.00 77.88 85 ILE A CA 1
ATOM 688 C C . ILE A 1 85 ? -1.696 6.300 -12.069 1.00 77.88 85 ILE A C 1
ATOM 690 O O . ILE A 1 85 ? -2.659 6.863 -11.546 1.00 77.88 85 ILE A O 1
ATOM 694 N N . ILE A 1 86 ? -0.542 6.922 -12.338 1.00 77.12 86 ILE A N 1
ATOM 695 C CA . ILE A 1 86 ? -0.244 8.299 -11.943 1.00 77.12 86 ILE A CA 1
ATOM 696 C C . ILE A 1 86 ? -1.265 9.256 -12.556 1.00 77.12 86 ILE A C 1
ATOM 698 O O . ILE A 1 86 ? -1.875 10.053 -11.838 1.00 77.12 86 ILE A O 1
ATOM 702 N N . ASP A 1 87 ? -1.519 9.082 -13.850 1.00 75.75 87 ASP A N 1
ATOM 703 C CA . ASP A 1 87 ? -2.485 9.873 -14.611 1.00 75.75 87 ASP A CA 1
ATOM 704 C C . ASP A 1 87 ? -3.926 9.585 -14.173 1.00 75.75 87 ASP A C 1
ATOM 706 O O . ASP A 1 87 ? -4.789 10.460 -14.200 1.00 75.75 87 ASP A O 1
ATOM 710 N N . SER A 1 88 ? -4.201 8.359 -13.716 1.00 74.56 88 SER A N 1
ATOM 711 C CA . SER A 1 88 ? -5.531 7.982 -13.243 1.00 74.56 88 SER A CA 1
ATOM 712 C C . SER A 1 88 ? -5.852 8.606 -11.889 1.00 74.56 88 SER A C 1
ATOM 714 O O . SER A 1 88 ? -6.960 9.094 -11.696 1.00 74.56 88 SER A O 1
ATOM 716 N N . LEU A 1 89 ? -4.934 8.613 -10.923 1.00 72.31 89 LEU A N 1
ATOM 717 C CA . LEU A 1 89 ? -5.263 8.996 -9.543 1.00 72.31 89 LEU A CA 1
ATOM 718 C C . LEU A 1 89 ? -4.963 10.457 -9.197 1.00 72.31 89 LEU A C 1
ATOM 720 O O . LEU A 1 89 ? -5.236 10.850 -8.064 1.00 72.31 89 LEU A O 1
ATOM 724 N N . ASN A 1 90 ? -4.456 11.259 -10.143 1.00 70.19 90 ASN A N 1
ATOM 725 C CA . ASN A 1 90 ? -4.112 12.673 -9.936 1.00 70.19 90 ASN A CA 1
ATOM 726 C C . ASN A 1 90 ? -3.286 12.887 -8.656 1.00 70.19 90 ASN A C 1
ATOM 728 O O . ASN A 1 90 ? -3.639 13.693 -7.791 1.00 70.19 90 ASN A O 1
ATOM 732 N N . PHE A 1 91 ? -2.204 12.122 -8.500 1.00 72.12 91 PHE A N 1
ATOM 733 C CA . PHE A 1 91 ? -1.363 12.212 -7.309 1.00 72.12 91 PHE A CA 1
ATOM 734 C C . PHE A 1 91 ? -0.801 13.629 -7.138 1.00 72.12 91 PHE A C 1
ATOM 736 O O . PHE A 1 91 ? -0.185 14.186 -8.046 1.00 72.12 91 PHE A O 1
ATOM 743 N N . THR A 1 92 ? -0.962 14.199 -5.944 1.00 69.00 92 THR A N 1
ATOM 744 C CA . THR A 1 92 ? -0.391 15.499 -5.570 1.00 69.00 92 THR A CA 1
ATOM 745 C C . THR A 1 92 ? 0.850 15.313 -4.693 1.00 69.00 92 THR A C 1
ATOM 747 O O . THR A 1 92 ? 0.965 14.331 -3.961 1.00 69.00 92 THR A O 1
ATOM 750 N N . ASN A 1 93 ? 1.794 16.261 -4.758 1.00 69.19 93 ASN A N 1
ATOM 751 C CA . ASN A 1 93 ? 2.979 16.330 -3.886 1.00 69.19 93 ASN A CA 1
ATOM 752 C C . ASN A 1 93 ? 3.895 15.089 -3.898 1.00 69.19 93 ASN A C 1
ATOM 754 O O . ASN A 1 93 ? 4.409 14.671 -2.860 1.00 69.19 93 ASN A O 1
ATOM 758 N N . MET A 1 94 ? 4.133 14.509 -5.074 1.00 79.94 94 MET A N 1
ATOM 759 C CA . MET A 1 94 ? 5.051 13.379 -5.219 1.00 79.94 94 MET A CA 1
ATOM 760 C C . MET A 1 94 ? 6.519 13.813 -5.129 1.00 79.94 94 MET A C 1
ATOM 762 O O . MET A 1 94 ? 6.951 14.737 -5.821 1.00 79.94 94 MET A O 1
ATOM 766 N N . ARG A 1 95 ? 7.315 13.101 -4.325 1.00 84.94 95 ARG A N 1
ATOM 767 C CA . ARG A 1 95 ? 8.777 13.272 -4.272 1.00 84.94 95 ARG A CA 1
ATOM 768 C C . ARG A 1 95 ? 9.4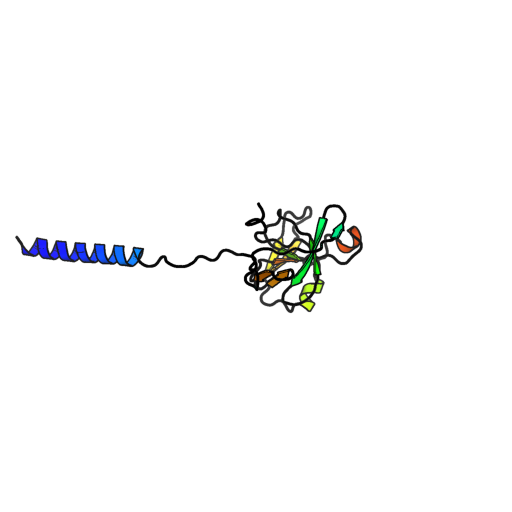59 12.138 -5.029 1.00 84.94 95 ARG A C 1
ATOM 770 O O . ARG A 1 95 ? 9.098 10.981 -4.847 1.00 84.94 95 ARG A O 1
ATOM 777 N N . LYS A 1 96 ? 10.471 12.458 -5.835 1.00 88.38 96 LYS A N 1
ATOM 778 C CA . LYS A 1 96 ? 11.312 11.447 -6.489 1.00 88.38 96 LYS A CA 1
ATOM 779 C C . LYS A 1 96 ? 12.306 10.847 -5.497 1.00 88.38 96 LYS A C 1
ATOM 781 O O . LYS A 1 96 ? 12.965 11.586 -4.766 1.00 88.38 96 LYS A O 1
ATOM 786 N N . ILE A 1 97 ? 12.421 9.527 -5.504 1.00 86.56 97 ILE A N 1
ATOM 787 C CA . ILE A 1 97 ? 13.388 8.752 -4.726 1.00 86.56 97 ILE A CA 1
ATOM 788 C C . ILE A 1 97 ? 14.012 7.668 -5.608 1.00 86.56 97 ILE A C 1
ATOM 790 O O . ILE A 1 97 ? 13.481 7.340 -6.669 1.00 86.56 97 ILE A O 1
ATOM 794 N N . LYS A 1 98 ? 15.129 7.098 -5.152 1.00 85.06 98 LYS A N 1
ATOM 795 C CA . LYS A 1 98 ? 15.678 5.859 -5.709 1.00 85.06 98 LYS A CA 1
ATOM 796 C C . LYS A 1 98 ? 15.400 4.715 -4.740 1.00 85.06 98 LYS A C 1
ATOM 798 O O . LYS A 1 98 ? 15.712 4.838 -3.557 1.00 85.06 98 LYS A O 1
ATOM 803 N N . VAL A 1 99 ? 14.800 3.640 -5.235 1.00 77.94 99 VAL A N 1
ATOM 804 C CA . VAL A 1 99 ? 14.468 2.432 -4.476 1.00 77.94 99 VAL A CA 1
ATOM 805 C C . VAL A 1 99 ? 15.464 1.342 -4.850 1.00 77.94 99 VAL A C 1
ATOM 807 O O . VAL A 1 99 ? 15.593 0.984 -6.017 1.00 77.94 99 VAL A O 1
ATOM 810 N N . SER A 1 100 ? 16.168 0.821 -3.852 1.00 79.06 100 SER A N 1
ATOM 811 C CA . SER A 1 100 ? 17.111 -0.294 -3.994 1.00 79.06 100 SER A CA 1
ATOM 812 C C . SER A 1 100 ? 16.519 -1.569 -3.387 1.00 79.06 100 SER A C 1
ATOM 814 O O . SER A 1 100 ? 15.553 -1.501 -2.631 1.00 79.06 100 SER A O 1
ATOM 816 N N . GLY A 1 101 ? 17.115 -2.731 -3.672 1.00 73.06 101 GLY A N 1
ATOM 817 C CA . GLY A 1 101 ? 16.681 -4.009 -3.083 1.00 73.06 101 GLY A CA 1
ATOM 818 C C . GLY A 1 101 ? 15.574 -4.727 -3.859 1.00 73.06 101 GLY A C 1
ATOM 819 O O . GLY A 1 101 ? 15.012 -5.697 -3.369 1.00 73.06 101 GLY A O 1
ATOM 820 N N . LEU A 1 102 ? 15.300 -4.290 -5.089 1.00 69.19 102 LEU A N 1
ATOM 821 C CA . LEU A 1 102 ? 14.321 -4.887 -6.002 1.00 69.19 102 LEU A CA 1
ATOM 822 C C . LEU A 1 102 ? 14.896 -6.042 -6.850 1.00 69.19 102 LEU A C 1
ATOM 824 O O . LEU A 1 102 ? 14.301 -6.436 -7.847 1.00 69.19 102 LEU A O 1
ATOM 828 N N . GLY A 1 103 ? 16.083 -6.554 -6.499 1.00 68.94 103 GLY A N 1
ATOM 829 C CA . GLY A 1 103 ? 16.817 -7.552 -7.294 1.00 68.94 103 GLY A CA 1
ATOM 830 C C . GLY A 1 103 ? 17.463 -6.999 -8.574 1.00 68.94 103 GLY A C 1
ATOM 831 O O . GLY A 1 103 ? 18.109 -7.744 -9.304 1.00 68.94 103 GLY A O 1
ATOM 832 N N . VAL A 1 104 ? 17.314 -5.697 -8.820 1.00 70.94 104 VAL A N 1
ATOM 833 C CA . VAL A 1 104 ? 17.879 -4.945 -9.947 1.00 70.94 104 VAL A CA 1
ATOM 834 C C . VAL A 1 104 ? 18.625 -3.708 -9.441 1.00 70.94 104 VAL A C 1
ATOM 836 O O . VAL A 1 104 ? 18.649 -3.429 -8.235 1.00 70.94 104 VAL A O 1
ATOM 839 N N . GLU A 1 105 ? 19.244 -2.965 -10.360 1.00 80.12 105 GLU A N 1
ATOM 840 C CA . GLU A 1 105 ? 19.840 -1.665 -10.052 1.00 80.12 105 GLU A CA 1
ATOM 841 C C . GLU A 1 105 ? 18.815 -0.692 -9.437 1.00 80.12 105 GLU A C 1
ATOM 843 O O . GLU A 1 105 ? 17.613 -0.839 -9.664 1.00 80.12 105 GLU A O 1
ATOM 848 N N . PRO A 1 106 ? 19.258 0.303 -8.643 1.00 80.62 106 PRO A N 1
ATOM 849 C CA . PRO A 1 106 ? 18.356 1.250 -7.999 1.00 80.62 106 PRO A CA 1
ATOM 850 C C . PRO A 1 106 ? 17.402 1.932 -8.985 1.00 80.62 106 PRO A C 1
ATOM 852 O O . PRO A 1 106 ? 17.824 2.576 -9.945 1.00 80.62 106 PRO A O 1
ATOM 855 N N . VAL A 1 107 ? 16.111 1.843 -8.686 1.00 80.81 107 VAL A N 1
ATOM 856 C CA . VAL A 1 107 ? 15.012 2.253 -9.562 1.00 80.81 107 VAL A CA 1
ATOM 857 C C . VAL A 1 107 ? 14.482 3.616 -9.156 1.00 80.81 107 VAL A C 1
ATOM 859 O O . VAL A 1 107 ? 14.303 3.886 -7.969 1.00 80.81 107 VAL A O 1
ATOM 862 N N . GLU A 1 108 ? 14.158 4.473 -10.121 1.00 88.25 108 GLU A N 1
ATOM 863 C CA . GLU A 1 108 ? 13.440 5.711 -9.825 1.00 88.25 108 GLU A CA 1
ATOM 864 C C . GLU A 1 108 ? 11.965 5.452 -9.494 1.00 88.25 108 GLU A C 1
ATOM 866 O O . GLU A 1 108 ? 11.232 4.811 -10.250 1.00 88.25 108 GLU A O 1
ATOM 871 N N . ALA A 1 109 ? 11.509 6.018 -8.379 1.00 87.38 109 ALA A N 1
ATOM 872 C CA . ALA A 1 109 ? 10.119 5.955 -7.952 1.00 87.38 109 ALA A CA 1
ATOM 873 C C . ALA A 1 109 ? 9.633 7.307 -7.421 1.00 87.38 109 ALA A C 1
ATOM 875 O O . ALA A 1 109 ? 10.411 8.152 -6.968 1.00 87.38 109 ALA A O 1
ATOM 876 N N . PHE A 1 110 ? 8.321 7.499 -7.437 1.00 88.25 110 PHE A N 1
ATOM 877 C CA . PHE A 1 110 ? 7.644 8.562 -6.713 1.00 88.25 110 PHE A CA 1
ATOM 878 C C . PHE A 1 110 ? 7.170 8.045 -5.362 1.00 88.25 110 PHE A C 1
ATOM 880 O O . PHE A 1 110 ? 6.603 6.963 -5.292 1.00 88.25 110 PHE A O 1
ATOM 887 N N . ILE A 1 111 ? 7.350 8.818 -4.295 1.00 87.94 111 ILE A N 1
ATOM 888 C CA . ILE A 1 111 ? 6.764 8.508 -2.990 1.00 87.94 111 ILE A CA 1
ATOM 889 C C . ILE A 1 111 ? 5.602 9.453 -2.685 1.00 87.94 111 ILE A C 1
ATOM 891 O O . ILE A 1 111 ? 5.706 10.668 -2.890 1.00 87.94 111 ILE A O 1
ATOM 895 N N . SER A 1 112 ? 4.506 8.887 -2.180 1.00 85.62 112 SER A N 1
ATOM 896 C CA . SER A 1 112 ? 3.343 9.612 -1.672 1.00 85.62 112 SER A CA 1
ATOM 897 C C . SER A 1 112 ? 2.879 9.021 -0.343 1.00 85.62 112 SER A C 1
ATOM 899 O O . SER A 1 112 ? 2.959 7.817 -0.121 1.00 85.62 112 SER A O 1
ATOM 901 N N . GLN A 1 113 ? 2.388 9.883 0.545 1.00 83.06 113 GLN A N 1
ATOM 902 C CA . GLN A 1 113 ? 1.745 9.506 1.810 1.00 83.06 113 GLN A CA 1
ATOM 903 C C . GLN A 1 113 ? 0.248 9.833 1.805 1.00 83.06 113 GLN A C 1
ATOM 905 O O . GLN A 1 113 ? -0.410 9.742 2.833 1.00 83.06 113 GLN A O 1
ATOM 910 N N . ASN A 1 114 ? -0.306 10.258 0.668 1.00 86.19 114 ASN A N 1
ATOM 911 C CA . ASN A 1 114 ? -1.719 10.612 0.549 1.00 86.19 114 ASN A CA 1
ATOM 912 C C . ASN A 1 114 ? -2.493 9.538 -0.221 1.00 86.19 114 ASN A C 1
ATOM 914 O O . ASN A 1 114 ? -3.219 9.844 -1.168 1.00 86.19 114 ASN A O 1
ATOM 918 N N . ILE A 1 115 ? -2.272 8.276 0.155 1.00 86.31 115 ILE A N 1
ATOM 919 C CA . ILE A 1 115 ? -2.908 7.115 -0.463 1.00 86.31 115 ILE A CA 1
ATOM 920 C C . ILE A 1 115 ? -3.846 6.446 0.515 1.00 86.31 115 ILE A C 1
ATOM 922 O O . ILE A 1 115 ? -3.495 6.180 1.662 1.00 86.31 115 ILE A O 1
ATOM 926 N N . THR A 1 116 ? -5.059 6.207 0.036 1.00 88.94 116 THR A N 1
ATOM 927 C CA . THR A 1 116 ? -6.074 5.427 0.725 1.00 88.94 116 THR A CA 1
ATOM 928 C C . THR A 1 116 ? -6.272 4.128 -0.032 1.00 88.94 116 THR A C 1
ATOM 930 O O . THR A 1 116 ? -6.619 4.168 -1.213 1.00 88.94 116 THR A O 1
ATOM 933 N N . ALA A 1 117 ? -6.067 2.994 0.632 1.00 89.94 117 ALA A N 1
ATOM 934 C CA . ALA A 1 117 ? -6.427 1.691 0.094 1.00 89.94 117 ALA A CA 1
ATOM 935 C C . ALA A 1 117 ? -7.676 1.169 0.792 1.00 89.94 117 ALA A C 1
ATOM 937 O O . ALA A 1 117 ? -7.795 1.231 2.016 1.00 89.94 117 ALA A O 1
ATOM 938 N N . LYS A 1 118 ? -8.603 0.627 0.008 1.00 91.38 118 LYS A N 1
ATOM 939 C CA . LYS A 1 118 ? -9.837 0.027 0.500 1.00 91.38 118 LYS A CA 1
ATOM 940 C C . LYS A 1 118 ? -9.996 -1.383 -0.046 1.00 91.38 118 LYS A C 1
ATOM 942 O O . LYS A 1 118 ? -9.913 -1.611 -1.252 1.00 91.38 118 LYS A O 1
ATOM 947 N N . ILE A 1 119 ? -10.280 -2.307 0.864 1.00 90.75 119 ILE A N 1
ATOM 948 C CA . ILE A 1 119 ? -10.509 -3.725 0.604 1.00 90.75 119 ILE A CA 1
ATOM 949 C C . ILE A 1 119 ? -11.858 -4.080 1.220 1.00 90.75 119 ILE A C 1
ATOM 951 O O . ILE A 1 119 ? -11.984 -4.173 2.443 1.00 90.75 119 ILE A O 1
ATOM 955 N N . ASN A 1 120 ? -12.876 -4.269 0.377 1.00 90.06 120 ASN A N 1
ATOM 956 C CA . ASN A 1 120 ? -14.260 -4.478 0.808 1.00 90.06 120 ASN A CA 1
ATOM 957 C C . ASN A 1 120 ? -14.699 -3.440 1.863 1.00 90.06 120 ASN A C 1
ATOM 959 O O . ASN A 1 120 ? -14.936 -2.276 1.531 1.00 90.06 120 ASN A O 1
ATOM 963 N N . ARG A 1 121 ? -14.824 -3.865 3.127 1.00 89.69 121 ARG A N 1
ATOM 964 C CA . ARG A 1 121 ? -15.299 -3.047 4.251 1.00 89.69 121 ARG A CA 1
ATOM 965 C C . ARG A 1 121 ? -14.170 -2.485 5.108 1.00 89.69 121 ARG A C 1
ATOM 967 O O . ARG A 1 121 ? -14.464 -1.813 6.087 1.00 89.69 121 ARG A O 1
ATOM 974 N N . ALA A 1 122 ? -12.914 -2.753 4.767 1.00 90.00 122 ALA A N 1
ATOM 975 C CA . ALA A 1 122 ? -11.760 -2.214 5.471 1.00 90.00 122 ALA A CA 1
ATOM 976 C C . ALA A 1 122 ? -11.052 -1.151 4.631 1.00 90.00 122 ALA A C 1
ATOM 978 O O . ALA A 1 122 ? -10.961 -1.266 3.407 1.00 90.00 122 ALA A O 1
ATOM 979 N N . GLU A 1 123 ? -10.551 -0.118 5.293 1.00 89.94 123 GLU A N 1
ATOM 980 C CA . GLU A 1 123 ? -9.853 1.005 4.679 1.00 89.94 123 GLU A CA 1
ATOM 981 C C . GLU A 1 123 ? -8.630 1.389 5.514 1.00 89.94 123 GLU A C 1
ATOM 983 O O . GLU A 1 123 ? -8.686 1.417 6.742 1.00 89.94 123 GLU A O 1
ATOM 988 N N . MET A 1 124 ? -7.535 1.729 4.841 1.00 86.75 124 MET A N 1
ATOM 989 C CA . MET A 1 124 ? -6.376 2.367 5.451 1.00 86.75 124 MET A CA 1
ATOM 990 C C . MET A 1 124 ? -6.049 3.641 4.691 1.00 86.75 124 MET A C 1
ATOM 992 O O . MET A 1 124 ? -5.984 3.658 3.462 1.00 86.75 124 MET A O 1
ATOM 996 N N . LYS A 1 125 ? -5.852 4.717 5.448 1.00 87.50 125 LYS A N 1
ATOM 997 C CA . LYS A 1 125 ? -5.514 6.044 4.937 1.00 87.50 125 LYS A CA 1
ATOM 998 C C . LYS A 1 125 ? -4.051 6.341 5.202 1.00 87.50 125 LYS A C 1
ATOM 1000 O O . LYS A 1 125 ? -3.457 5.815 6.137 1.00 87.50 125 LYS A O 1
ATOM 1005 N N . HIS A 1 126 ? -3.513 7.255 4.408 1.00 86.31 126 HIS A N 1
ATOM 1006 C CA . HIS A 1 126 ? -2.148 7.752 4.531 1.00 86.31 126 HIS A CA 1
ATOM 1007 C C . HIS A 1 126 ? -1.063 6.676 4.395 1.00 86.31 126 HIS A C 1
ATOM 1009 O O . HIS A 1 126 ? -0.045 6.718 5.084 1.00 86.31 126 HIS A O 1
ATOM 1015 N N . ILE A 1 127 ? -1.284 5.722 3.487 1.00 84.50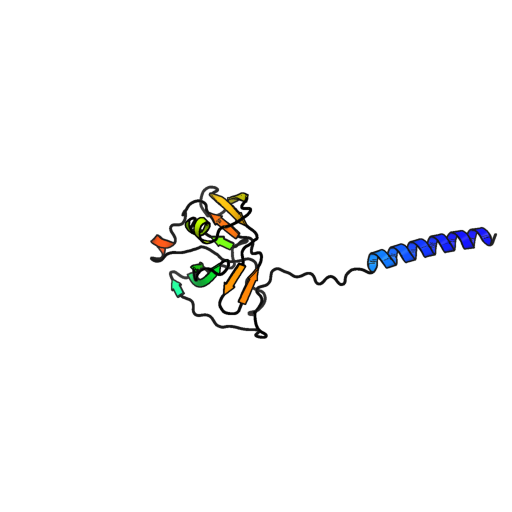 127 ILE A N 1
ATOM 1016 C CA . ILE A 1 127 ? -0.358 4.624 3.210 1.00 84.50 127 ILE A CA 1
ATOM 1017 C C . ILE A 1 127 ? 0.887 5.181 2.514 1.00 84.50 127 ILE A C 1
ATOM 1019 O O . ILE A 1 127 ? 0.772 5.730 1.410 1.00 84.50 127 ILE A O 1
ATOM 1023 N N . PRO A 1 128 ? 2.084 5.032 3.105 1.00 85.00 128 PRO A N 1
ATOM 1024 C CA . PRO A 1 128 ? 3.337 5.270 2.408 1.00 85.00 128 PRO A CA 1
ATOM 1025 C C . PRO A 1 128 ? 3.413 4.377 1.170 1.00 85.00 128 PRO A C 1
ATOM 1027 O O . PRO A 1 128 ? 3.444 3.152 1.269 1.00 85.00 128 PRO A O 1
ATOM 1030 N N . THR A 1 129 ? 3.422 5.005 0.000 1.00 85.81 129 THR A N 1
ATOM 1031 C CA . THR A 1 129 ? 3.362 4.311 -1.284 1.00 85.81 129 THR A CA 1
ATOM 1032 C C . THR A 1 129 ? 4.495 4.783 -2.182 1.00 85.81 129 THR A C 1
ATOM 1034 O O . THR A 1 129 ? 4.633 5.984 -2.423 1.00 85.81 129 THR A O 1
ATOM 1037 N N . ALA A 1 130 ? 5.292 3.843 -2.682 1.00 86.44 130 ALA A N 1
ATOM 1038 C CA . ALA A 1 130 ? 6.257 4.041 -3.751 1.00 86.44 130 ALA A CA 1
ATOM 1039 C C . ALA A 1 130 ? 5.614 3.659 -5.092 1.00 86.44 130 ALA A C 1
ATOM 1041 O O . ALA A 1 130 ? 4.992 2.614 -5.210 1.00 86.44 130 ALA A O 1
ATOM 1042 N N . ILE A 1 131 ? 5.759 4.490 -6.114 1.00 86.19 131 ILE A N 1
ATOM 1043 C CA . ILE A 1 131 ? 5.212 4.267 -7.453 1.00 86.19 131 ILE A CA 1
ATOM 1044 C C . ILE A 1 131 ? 6.393 4.243 -8.404 1.00 86.19 131 ILE A C 1
ATOM 1046 O O . ILE A 1 131 ? 7.092 5.250 -8.532 1.00 86.19 131 ILE A O 1
ATOM 1050 N N . LEU A 1 132 ? 6.649 3.107 -9.039 1.00 84.25 132 LEU A N 1
ATOM 1051 C CA . LEU A 1 132 ? 7.771 2.981 -9.959 1.00 84.25 132 LEU A CA 1
ATOM 1052 C C . LEU A 1 132 ? 7.532 3.846 -11.194 1.00 84.25 132 LEU A C 1
ATOM 1054 O O . LEU A 1 132 ? 6.405 4.004 -11.661 1.00 84.25 132 LEU A O 1
ATOM 1058 N N . ARG A 1 133 ? 8.611 4.433 -11.711 1.00 82.81 133 ARG A N 1
ATOM 1059 C CA . ARG A 1 133 ? 8.557 5.256 -12.922 1.00 82.81 133 ARG A CA 1
ATOM 1060 C C . ARG A 1 133 ? 8.502 4.415 -14.200 1.00 82.81 133 ARG A C 1
ATOM 1062 O O . ARG A 1 133 ? 8.047 4.904 -15.230 1.00 82.81 133 ARG A O 1
ATOM 1069 N N . GLU A 1 134 ? 8.948 3.169 -14.114 1.00 75.56 134 GLU A N 1
ATOM 1070 C CA . GLU A 1 134 ? 9.050 2.214 -15.213 1.00 75.56 134 GLU A CA 1
ATOM 1071 C C . GLU A 1 134 ? 8.447 0.871 -14.777 1.00 75.56 134 GLU A C 1
ATOM 1073 O O . GLU A 1 134 ? 8.569 0.485 -13.610 1.00 75.56 134 GLU A O 1
ATOM 1078 N N . ASP A 1 135 ? 7.811 0.151 -15.707 1.00 70.38 135 ASP A N 1
ATOM 1079 C CA . ASP A 1 135 ? 7.331 -1.217 -15.465 1.00 70.38 135 ASP A CA 1
ATOM 1080 C C . ASP A 1 135 ? 8.500 -2.206 -15.566 1.00 70.38 135 ASP A C 1
ATOM 1082 O O . ASP A 1 135 ? 8.734 -2.846 -16.591 1.00 70.38 135 ASP A O 1
ATOM 1086 N N . LEU A 1 136 ? 9.285 -2.287 -14.495 1.00 62.25 136 LEU A N 1
ATOM 1087 C CA . LEU A 1 136 ? 10.515 -3.082 -14.477 1.00 62.25 136 LEU A CA 1
ATOM 1088 C C . LEU A 1 136 ? 10.291 -4.578 -14.304 1.00 62.25 136 LEU A C 1
ATOM 1090 O O . LEU A 1 136 ? 11.153 -5.379 -14.655 1.00 62.25 136 LEU A O 1
ATOM 1094 N N . PHE A 1 137 ? 9.156 -4.960 -13.729 1.00 63.94 137 PHE A N 1
ATOM 1095 C CA . PHE A 1 137 ? 8.901 -6.354 -13.399 1.00 63.94 137 PHE A CA 1
ATOM 1096 C C . PHE A 1 137 ? 8.077 -7.065 -14.464 1.00 63.94 137 PHE A C 1
ATOM 1098 O O . PHE A 1 137 ? 8.037 -8.295 -14.449 1.00 63.94 137 PHE A O 1
ATOM 1105 N N . ASN A 1 138 ? 7.403 -6.318 -15.354 1.00 58.59 138 ASN A N 1
ATOM 1106 C CA . ASN A 1 138 ? 6.445 -6.846 -16.323 1.00 58.59 138 ASN A CA 1
ATOM 1107 C C . ASN A 1 138 ? 5.590 -7.958 -15.692 1.00 58.59 138 ASN A C 1
ATOM 1109 O O . ASN A 1 138 ? 5.402 -9.042 -16.258 1.00 58.59 138 ASN A O 1
ATOM 1113 N N . LEU A 1 139 ? 5.123 -7.708 -14.459 1.00 61.72 139 LEU A N 1
ATOM 1114 C CA . LEU A 1 139 ? 4.324 -8.673 -13.699 1.00 61.72 139 LEU A CA 1
ATOM 1115 C C . LEU A 1 139 ? 3.116 -9.077 -14.538 1.00 61.72 139 LEU A C 1
ATOM 1117 O O . LEU A 1 139 ? 2.741 -10.245 -14.568 1.00 61.72 139 LEU A O 1
ATOM 1121 N N . SER A 1 140 ? 2.600 -8.118 -15.309 1.00 53.41 140 SER A N 1
ATOM 1122 C CA . SER A 1 140 ? 1.547 -8.301 -16.293 1.00 53.41 140 SER A CA 1
ATOM 1123 C C . SER A 1 140 ? 1.833 -9.391 -17.318 1.00 53.41 140 SER A C 1
ATOM 1125 O O . SER A 1 140 ? 1.035 -10.316 -17.465 1.00 53.41 140 SER A O 1
ATOM 1127 N N . GLY A 1 141 ? 2.989 -9.346 -17.977 1.00 50.56 141 GLY A N 1
ATOM 1128 C CA . GLY A 1 141 ? 3.412 -10.384 -18.913 1.00 50.56 141 GLY A CA 1
ATOM 1129 C C . GLY A 1 141 ? 3.762 -11.708 -18.234 1.00 50.56 141 GLY A C 1
ATOM 1130 O O . GLY A 1 141 ? 3.520 -12.772 -18.798 1.00 50.56 141 GLY A O 1
ATOM 1131 N N . HIS A 1 142 ? 4.288 -11.671 -17.008 1.00 56.41 142 HIS A N 1
ATOM 1132 C CA . HIS A 1 142 ? 4.706 -12.879 -16.298 1.00 56.41 142 HIS A CA 1
ATOM 1133 C C . HIS A 1 142 ? 3.532 -13.672 -15.706 1.00 56.41 142 HIS A C 1
ATOM 1135 O O . HIS A 1 142 ? 3.634 -14.886 -15.516 1.00 56.41 142 HIS A O 1
ATOM 1141 N N . LEU A 1 143 ? 2.423 -13.004 -15.404 1.00 53.88 143 LEU A N 1
ATOM 1142 C CA . LEU A 1 143 ? 1.247 -13.582 -14.752 1.00 53.88 143 LEU A CA 1
ATOM 1143 C C . LEU A 1 143 ? -0.006 -13.572 -15.658 1.00 53.88 143 LEU A C 1
ATOM 1145 O O . LEU A 1 143 ? -0.989 -14.229 -15.326 1.00 53.88 143 LEU A O 1
ATOM 1149 N N . GLY A 1 144 ? 0.036 -12.894 -16.811 1.00 44.94 144 GLY A N 1
ATOM 1150 C CA . GLY A 1 144 ? -0.982 -12.954 -17.871 1.00 44.94 144 GLY A CA 1
ATOM 1151 C C . GLY A 1 144 ? -2.161 -11.974 -17.753 1.00 44.94 144 GLY A C 1
ATOM 1152 O O . GLY A 1 144 ? -3.097 -12.069 -18.543 1.00 44.94 144 GLY A O 1
ATOM 1153 N N . THR A 1 145 ? -2.146 -11.037 -16.800 1.00 53.22 145 THR A N 1
ATOM 1154 C CA . THR A 1 145 ? -3.201 -10.021 -16.545 1.00 53.22 145 THR A CA 1
ATOM 1155 C C . THR A 1 145 ? -2.573 -8.728 -16.010 1.00 53.22 145 THR A C 1
ATOM 1157 O O . THR A 1 145 ? -1.454 -8.791 -15.555 1.00 53.22 145 THR A O 1
ATOM 1160 N N . LYS A 1 146 ? -3.205 -7.544 -16.037 1.00 51.03 146 LYS A N 1
ATOM 1161 C CA . LYS A 1 146 ? -2.542 -6.290 -15.587 1.00 51.03 146 LYS A CA 1
ATOM 1162 C C . LYS A 1 146 ? -2.315 -6.266 -14.056 1.00 51.03 146 LYS A C 1
ATOM 1164 O O . LYS A 1 146 ? -3.297 -6.337 -13.325 1.00 51.03 146 LYS A O 1
ATOM 1169 N N . PHE A 1 147 ? -1.068 -6.133 -13.578 1.00 56.69 147 PHE A N 1
ATOM 1170 C CA . PHE A 1 147 ? -0.705 -6.213 -12.143 1.00 56.69 147 PHE A CA 1
ATOM 1171 C C . PHE A 1 147 ? -0.135 -4.919 -11.551 1.00 56.69 147 PHE A C 1
ATOM 1173 O O . PHE A 1 147 ? 0.676 -4.235 -12.174 1.00 56.69 147 PHE A O 1
ATOM 1180 N N . MET A 1 148 ? -0.493 -4.645 -10.293 1.00 55.12 148 MET A N 1
ATOM 1181 C CA . MET A 1 148 ? 0.160 -3.660 -9.428 1.00 55.12 148 MET A CA 1
ATOM 1182 C C . MET A 1 148 ? 0.794 -4.385 -8.236 1.00 55.12 148 MET A C 1
ATOM 1184 O O . MET A 1 148 ? 0.171 -5.261 -7.637 1.00 55.12 148 MET A O 1
ATOM 1188 N N . ALA A 1 149 ? 2.058 -4.086 -7.931 1.00 57.75 149 ALA A N 1
ATOM 1189 C CA . ALA A 1 149 ? 2.770 -4.776 -6.856 1.00 57.75 149 ALA A CA 1
ATOM 1190 C C . ALA A 1 149 ? 2.319 -4.387 -5.434 1.00 57.75 149 ALA A C 1
ATOM 1192 O O . ALA A 1 149 ? 1.332 -3.690 -5.216 1.00 57.75 149 ALA A O 1
ATOM 1193 N N . SER A 1 150 ? 3.045 -4.960 -4.478 1.00 52.50 150 SER A N 1
ATOM 1194 C CA . SER A 1 150 ? 2.724 -5.215 -3.078 1.00 52.50 150 SER A CA 1
ATOM 1195 C C . SER A 1 150 ? 2.076 -4.068 -2.312 1.00 52.50 150 SER A C 1
ATOM 1197 O O . SER A 1 150 ? 2.577 -2.950 -2.279 1.00 52.50 150 SER A O 1
ATOM 1199 N N . SER A 1 151 ? 1.009 -4.382 -1.591 1.00 39.66 151 SER A N 1
ATOM 1200 C CA . SER A 1 151 ? 0.389 -3.505 -0.605 1.00 39.66 151 SER A CA 1
ATOM 1201 C C . SER A 1 151 ? 0.775 -3.990 0.784 1.00 39.66 151 SER A C 1
ATOM 1203 O O . SER A 1 151 ? 0.099 -4.885 1.286 1.00 39.66 151 SER A O 1
ATOM 1205 N N . ASP A 1 152 ? 1.779 -3.384 1.427 1.00 47.94 152 ASP A N 1
ATOM 1206 C CA . ASP A 1 152 ? 1.710 -3.336 2.884 1.00 47.94 152 ASP A CA 1
ATOM 1207 C C . ASP A 1 152 ? 2.400 -2.146 3.556 1.00 47.94 152 ASP A C 1
ATOM 1209 O O . ASP A 1 152 ? 3.507 -1.749 3.205 1.00 47.94 152 ASP A O 1
ATOM 1213 N N . THR A 1 153 ? 1.686 -1.629 4.554 1.00 36.59 153 THR A N 1
ATOM 1214 C CA . THR A 1 153 ? 2.204 -1.100 5.815 1.00 36.59 153 THR A CA 1
ATOM 1215 C C . THR A 1 153 ? 1.318 -1.728 6.894 1.00 36.59 153 THR A C 1
ATOM 1217 O O . THR A 1 153 ? 0.202 -1.261 7.108 1.00 36.59 153 THR A O 1
ATOM 1220 N N . ALA A 1 154 ? 1.830 -2.781 7.539 1.00 29.42 154 ALA A N 1
ATOM 1221 C CA . ALA A 1 154 ? 1.256 -3.511 8.676 1.00 29.42 154 ALA A CA 1
ATOM 1222 C C . ALA A 1 154 ? -0.039 -4.331 8.442 1.00 29.42 154 ALA A C 1
ATOM 1224 O O . ALA A 1 154 ? -1.087 -4.045 9.017 1.00 29.42 154 ALA A O 1
ATOM 1225 N N . PHE A 1 155 ? 0.072 -5.467 7.750 1.00 36.16 155 PHE A N 1
ATOM 1226 C CA . PHE A 1 155 ? -0.895 -6.568 7.749 1.00 36.16 155 PHE A CA 1
ATOM 1227 C C . PHE A 1 155 ? -0.362 -7.773 8.545 1.00 36.16 155 PHE A C 1
ATOM 1229 O O . PHE A 1 155 ? -0.052 -8.825 7.996 1.00 36.16 155 PHE A O 1
ATOM 1236 N N . LEU A 1 156 ? -0.270 -7.622 9.875 1.00 24.75 156 LEU A N 1
ATOM 1237 C CA . LEU A 1 156 ? -0.354 -8.726 10.853 1.00 24.75 156 LEU A CA 1
ATOM 1238 C C . LEU A 1 156 ? -0.454 -8.187 12.292 1.00 24.75 156 LEU A C 1
ATOM 1240 O O . LEU A 1 156 ? 0.443 -8.326 13.116 1.00 24.75 156 LEU A O 1
ATOM 1244 N N . ALA A 1 157 ? -1.602 -7.595 12.612 1.00 23.55 157 ALA A N 1
ATOM 1245 C CA . ALA A 1 157 ? -2.097 -7.512 13.983 1.00 23.55 157 ALA A CA 1
ATOM 1246 C C . ALA A 1 157 ? -3.610 -7.773 13.988 1.00 23.55 157 ALA A C 1
ATOM 1248 O O . ALA A 1 157 ? -4.388 -6.857 14.207 1.00 23.55 157 ALA A O 1
ATOM 1249 N N . ALA A 1 158 ? -4.007 -9.014 13.664 1.00 23.34 158 ALA A N 1
ATOM 1250 C CA . ALA A 1 158 ? -5.232 -9.705 14.117 1.00 23.34 158 ALA A CA 1
ATOM 1251 C C . ALA A 1 158 ? -5.696 -10.784 13.116 1.00 23.34 158 ALA A C 1
ATOM 1253 O O . ALA A 1 158 ? -6.810 -10.718 12.598 1.00 23.34 158 ALA A O 1
ATOM 1254 N N . LEU A 1 159 ? -4.875 -11.810 12.866 1.00 24.44 159 LEU A N 1
ATOM 1255 C CA . LEU A 1 159 ? -5.404 -13.166 12.648 1.00 24.44 159 LEU A CA 1
ATOM 1256 C C . LEU A 1 159 ? -4.354 -14.255 12.936 1.00 24.44 159 LEU A C 1
ATOM 1258 O O . LEU A 1 159 ? -4.097 -15.113 12.101 1.00 24.44 159 LEU A O 1
ATOM 1262 N N . LEU A 1 160 ? -3.772 -14.205 14.135 1.00 28.02 160 LEU A N 1
ATOM 1263 C CA . LEU A 1 160 ? -3.767 -15.310 15.099 1.00 28.02 160 LEU A CA 1
ATOM 1264 C C . LEU A 1 160 ? -4.009 -14.690 16.478 1.00 28.02 160 LEU A C 1
ATOM 1266 O O . LEU A 1 160 ? -3.399 -13.628 16.738 1.00 28.02 160 LEU A O 1
#